Protein AF-A0A7V8ATU5-F1 (afdb_monomer)

Structure (mmCIF, N/CA/C/O backbone):
data_AF-A0A7V8ATU5-F1
#
_entry.id   AF-A0A7V8ATU5-F1
#
loop_
_atom_site.group_PDB
_atom_site.id
_atom_site.type_symbol
_atom_site.label_atom_id
_atom_site.label_alt_id
_atom_site.label_comp_id
_atom_site.label_asym_id
_atom_site.label_entity_id
_atom_site.label_seq_id
_atom_site.pdbx_PDB_ins_code
_atom_site.Cartn_x
_atom_site.Cartn_y
_atom_site.Cartn_z
_atom_site.occupancy
_atom_site.B_iso_or_equiv
_atom_site.auth_seq_id
_atom_site.auth_comp_id
_atom_site.auth_asym_id
_atom_site.auth_atom_id
_atom_site.pdbx_PDB_model_num
ATOM 1 N N . MET A 1 1 ? -80.843 -5.721 21.154 1.00 53.28 1 MET A N 1
ATOM 2 C CA . MET A 1 1 ? -79.925 -5.453 20.025 1.00 53.28 1 MET A CA 1
ATOM 3 C C . MET A 1 1 ? -78.504 -5.485 20.578 1.00 53.28 1 MET A C 1
ATOM 5 O O . MET A 1 1 ? -78.232 -4.797 21.552 1.00 53.28 1 MET A O 1
ATOM 9 N N . PHE A 1 2 ? -77.689 -6.417 20.083 1.00 56.00 2 PHE A N 1
ATOM 10 C CA . PHE A 1 2 ? -76.425 -6.891 20.665 1.00 56.00 2 PHE A CA 1
ATOM 11 C C . PHE A 1 2 ? -75.348 -5.793 20.800 1.00 56.00 2 PHE A C 1
ATOM 13 O O . PHE A 1 2 ? -75.048 -5.109 19.827 1.00 56.00 2 PHE A O 1
ATOM 20 N N . ARG A 1 3 ? -74.716 -5.676 21.982 1.00 54.28 3 ARG A N 1
ATOM 21 C CA . ARG A 1 3 ? -73.423 -4.982 22.153 1.00 54.28 3 ARG A CA 1
ATOM 22 C C . ARG A 1 3 ? -72.311 -5.921 21.678 1.00 54.28 3 ARG A C 1
ATOM 24 O O . ARG A 1 3 ? -72.102 -6.970 22.279 1.00 54.28 3 ARG A O 1
ATOM 31 N N . THR A 1 4 ? -71.599 -5.549 20.620 1.00 58.09 4 THR A N 1
ATOM 32 C CA . THR A 1 4 ? -70.362 -6.205 20.178 1.00 58.09 4 THR A CA 1
ATOM 33 C C . THR A 1 4 ? -69.230 -5.874 21.152 1.00 58.09 4 THR A C 1
ATOM 35 O O . THR A 1 4 ? -68.827 -4.720 21.302 1.00 58.09 4 THR A O 1
ATOM 38 N N . ILE A 1 5 ? -68.731 -6.899 21.842 1.00 65.00 5 ILE A N 1
ATOM 39 C CA . ILE A 1 5 ? -67.540 -6.819 22.690 1.00 65.00 5 ILE A CA 1
ATOM 40 C C . ILE A 1 5 ? -66.333 -6.629 21.763 1.00 65.00 5 ILE A C 1
ATOM 42 O O . ILE A 1 5 ? -65.964 -7.537 21.023 1.00 65.00 5 ILE A O 1
ATOM 46 N N . HIS A 1 6 ? -65.732 -5.441 21.789 1.00 64.56 6 HIS A N 1
ATOM 47 C CA . HIS A 1 6 ? -64.426 -5.201 21.184 1.00 64.56 6 HIS A CA 1
ATOM 48 C C . HIS A 1 6 ? -63.364 -5.854 22.071 1.00 64.56 6 HIS A C 1
ATOM 50 O O . HIS A 1 6 ? -63.062 -5.363 23.159 1.00 64.56 6 HIS A O 1
ATOM 56 N N . ALA A 1 7 ? -62.815 -6.979 21.617 1.00 62.44 7 ALA A N 1
ATOM 57 C CA . ALA A 1 7 ? -61.637 -7.577 22.224 1.00 62.44 7 ALA A CA 1
ATOM 58 C C . ALA A 1 7 ? -60.437 -6.648 21.983 1.00 62.44 7 ALA A C 1
ATOM 60 O O . ALA A 1 7 ? -59.937 -6.532 20.865 1.00 62.44 7 ALA A O 1
ATOM 61 N N . MET A 1 8 ? -59.991 -5.955 23.032 1.00 65.25 8 MET A N 1
ATOM 62 C CA . MET A 1 8 ? -58.728 -5.223 23.013 1.00 65.25 8 MET A CA 1
ATOM 63 C C . MET A 1 8 ? -57.588 -6.241 23.014 1.00 65.25 8 MET A C 1
ATOM 65 O O . MET A 1 8 ? -57.282 -6.870 24.024 1.00 65.25 8 MET A O 1
ATOM 69 N N . GLN A 1 9 ? -56.994 -6.437 21.843 1.00 66.06 9 GLN A N 1
ATOM 70 C CA . GLN A 1 9 ? -55.815 -7.261 21.642 1.00 66.06 9 GLN A CA 1
ATOM 71 C C . GLN A 1 9 ? -54.624 -6.577 22.333 1.00 66.06 9 GLN A C 1
ATOM 73 O O . GLN A 1 9 ? -54.031 -5.649 21.782 1.00 66.06 9 GLN A O 1
ATOM 78 N N . ASN A 1 10 ? -54.301 -7.004 23.558 1.00 63.22 10 ASN A N 1
ATOM 79 C CA . ASN A 1 10 ? -53.075 -6.607 24.250 1.00 63.22 10 ASN A CA 1
ATOM 80 C C . ASN A 1 10 ? -51.881 -7.071 23.412 1.00 63.22 10 ASN A C 1
ATOM 82 O O . ASN A 1 10 ? -51.513 -8.243 23.401 1.00 63.22 10 ASN A O 1
ATOM 86 N N . ARG A 1 11 ? -51.300 -6.142 22.654 1.00 66.00 11 ARG A N 1
ATOM 87 C CA . ARG A 1 11 ? -49.999 -6.335 22.026 1.00 66.00 11 ARG A CA 1
ATOM 88 C C . ARG A 1 11 ? -48.970 -6.303 23.148 1.00 66.00 11 ARG A C 1
ATOM 90 O O . ARG A 1 11 ? -48.746 -5.237 23.716 1.00 66.00 11 ARG A O 1
ATOM 97 N N . ASP A 1 12 ? -48.377 -7.453 23.456 1.00 66.31 12 ASP A N 1
ATOM 98 C CA . ASP A 1 12 ? -47.194 -7.577 24.312 1.00 66.31 12 ASP A CA 1
ATOM 99 C C . ASP A 1 12 ? -46.056 -6.726 23.730 1.00 66.31 12 ASP A C 1
ATOM 101 O O . ASP A 1 12 ? -45.236 -7.187 22.933 1.00 66.31 12 ASP A O 1
ATOM 105 N N . GLN A 1 13 ? -46.015 -5.449 24.099 1.00 68.38 13 GLN A N 1
ATOM 106 C CA . GLN A 1 13 ? -44.906 -4.558 23.790 1.00 68.38 13 GLN A CA 1
ATOM 107 C C . GLN A 1 13 ? -43.758 -4.906 24.736 1.00 68.38 13 GLN A C 1
ATOM 109 O O . GLN A 1 13 ? -43.567 -4.285 25.780 1.00 68.38 13 GLN A O 1
ATOM 114 N N . ARG A 1 14 ? -43.008 -5.952 24.383 1.00 73.88 14 ARG A N 1
ATOM 115 C CA . ARG A 1 14 ? -41.727 -6.273 25.016 1.00 73.88 14 ARG A CA 1
ATOM 116 C C . ARG A 1 14 ? -40.724 -5.195 24.601 1.00 73.88 14 ARG A C 1
ATOM 118 O O . ARG A 1 14 ? -40.175 -5.244 23.505 1.00 73.88 14 ARG A O 1
ATOM 125 N N . GLY A 1 15 ? -40.572 -4.174 25.439 1.00 76.81 15 GLY A N 1
ATOM 126 C CA . GLY A 1 15 ? -39.569 -3.128 25.257 1.00 76.81 15 GLY A CA 1
ATOM 127 C C . GLY A 1 15 ? -38.159 -3.660 25.513 1.00 76.81 15 GLY A C 1
ATOM 128 O O . GLY A 1 15 ? -37.962 -4.500 26.387 1.00 76.81 15 GLY A O 1
ATOM 129 N N . PHE A 1 16 ? -37.187 -3.155 24.752 1.00 82.06 16 PHE A N 1
ATOM 130 C CA . PHE A 1 16 ? -35.763 -3.404 24.974 1.00 82.06 16 PHE A CA 1
ATOM 131 C C . PHE A 1 16 ? -35.363 -2.812 26.329 1.00 82.06 16 PHE A C 1
ATOM 133 O O . PHE A 1 16 ? -35.630 -1.634 26.591 1.00 82.06 16 PHE A O 1
ATOM 140 N N . THR A 1 17 ? -34.760 -3.600 27.213 1.00 90.56 17 THR A N 1
ATOM 141 C CA . THR A 1 17 ? -34.350 -3.085 28.521 1.00 90.56 17 THR A CA 1
ATOM 142 C C . THR A 1 17 ? -33.070 -2.256 28.385 1.00 90.56 17 THR A C 1
ATOM 144 O O . THR A 1 17 ? -32.177 -2.561 27.593 1.00 90.56 17 THR A O 1
ATOM 147 N N . LEU A 1 18 ? -32.938 -1.197 29.190 1.00 89.75 18 LEU A N 1
ATOM 148 C CA . LEU A 1 18 ? -31.695 -0.413 29.245 1.00 89.75 18 LEU A CA 1
ATOM 149 C C . LEU A 1 18 ? -30.494 -1.270 29.671 1.00 89.75 18 LEU A C 1
ATOM 151 O O . LEU A 1 18 ? -29.369 -1.004 29.257 1.00 89.75 18 LEU A O 1
ATOM 155 N N . VAL A 1 19 ? -30.738 -2.317 30.464 1.00 92.50 19 VAL A N 1
ATOM 156 C CA . VAL A 1 19 ? -29.706 -3.257 30.915 1.00 92.50 19 VAL A CA 1
ATOM 157 C C . VAL A 1 19 ? -29.193 -4.113 29.756 1.00 92.50 19 VAL A C 1
ATOM 159 O O . VAL A 1 19 ? -27.981 -4.277 29.625 1.00 92.50 19 VAL A O 1
ATOM 162 N N . GLU A 1 20 ? -30.075 -4.602 28.879 1.00 91.56 20 GLU A N 1
ATOM 163 C CA . GLU A 1 20 ? -29.665 -5.321 27.664 1.00 91.56 20 GLU A CA 1
ATOM 164 C C . GLU A 1 20 ? -28.782 -4.442 26.777 1.00 91.56 20 GLU A C 1
ATOM 166 O O . GLU A 1 20 ? -27.739 -4.889 26.303 1.00 91.56 20 GLU A O 1
ATOM 171 N N . LEU A 1 21 ? -29.148 -3.169 26.607 1.00 91.50 21 LEU A N 1
ATOM 172 C CA . LEU A 1 21 ? -28.371 -2.246 25.776 1.00 91.50 21 LEU A CA 1
ATOM 173 C C . LEU A 1 21 ? -27.000 -1.945 26.402 1.00 91.50 21 LEU A C 1
ATOM 175 O O . LEU A 1 21 ? -26.000 -1.883 25.687 1.00 91.50 21 LEU A O 1
ATOM 179 N N . LEU A 1 22 ? -26.935 -1.826 27.732 1.00 93.50 22 LEU A N 1
ATOM 180 C CA . LEU A 1 22 ? -25.701 -1.561 28.474 1.00 93.50 22 LEU A CA 1
ATOM 181 C C . LEU A 1 22 ? -24.694 -2.715 28.358 1.00 93.50 22 LEU A C 1
ATOM 183 O O . LEU A 1 22 ? -23.508 -2.479 28.122 1.00 93.50 22 LEU A O 1
ATOM 187 N N . ILE A 1 23 ? -25.152 -3.963 28.473 1.00 94.94 23 ILE A N 1
ATOM 188 C CA . ILE A 1 23 ? -24.273 -5.135 28.338 1.00 94.94 23 ILE A CA 1
ATOM 189 C C . ILE A 1 23 ? -23.740 -5.244 26.902 1.00 94.94 23 ILE A C 1
ATOM 191 O O . ILE A 1 23 ? -22.557 -5.523 26.704 1.00 94.94 23 ILE A O 1
ATOM 195 N N . VAL A 1 24 ? -24.574 -4.964 25.896 1.00 95.50 24 VAL A N 1
ATOM 196 C CA . VAL A 1 24 ? -24.159 -5.012 24.485 1.00 95.50 24 VAL A CA 1
ATOM 197 C C . VAL A 1 24 ? -23.048 -4.001 24.198 1.00 95.50 24 VAL A C 1
ATOM 199 O O . VAL A 1 24 ? -22.024 -4.373 23.621 1.00 95.50 24 VAL A O 1
ATOM 202 N N . VAL A 1 25 ? -23.190 -2.744 24.635 1.00 95.88 25 VAL A N 1
ATOM 203 C CA . VAL A 1 25 ? -22.137 -1.736 24.409 1.00 95.88 25 VAL A CA 1
ATOM 204 C C . VAL A 1 25 ? -20.859 -2.049 25.187 1.00 95.88 25 VAL A C 1
ATOM 206 O O . VAL A 1 25 ? -19.771 -1.803 24.670 1.00 95.88 25 VAL A O 1
ATOM 209 N N . ALA A 1 26 ? -20.964 -2.655 26.376 1.00 96.25 26 ALA A N 1
ATOM 210 C CA . ALA A 1 26 ? -19.800 -3.098 27.143 1.00 96.25 26 ALA A CA 1
ATOM 211 C C . ALA A 1 26 ? -19.005 -4.186 26.399 1.00 96.25 26 ALA A C 1
ATOM 213 O O . ALA A 1 26 ? -17.779 -4.104 26.310 1.00 96.25 26 ALA A O 1
ATOM 214 N N . ILE A 1 27 ? -19.688 -5.166 25.799 1.00 97.00 27 ILE A N 1
ATOM 215 C CA . ILE A 1 27 ? -19.036 -6.214 24.998 1.00 97.00 27 ILE A CA 1
ATOM 216 C C . ILE A 1 27 ? -18.407 -5.615 23.731 1.00 97.00 27 ILE A C 1
ATOM 218 O O . ILE A 1 27 ? -17.250 -5.912 23.426 1.00 97.00 27 ILE A O 1
ATOM 222 N N . ILE A 1 28 ? -19.120 -4.734 23.017 1.00 97.12 28 ILE A N 1
ATOM 223 C CA . ILE A 1 28 ? -18.589 -4.065 21.816 1.00 97.12 28 ILE A CA 1
ATOM 224 C C . ILE A 1 28 ? -17.345 -3.235 22.160 1.00 97.12 28 ILE A C 1
ATOM 226 O O . ILE A 1 28 ? -16.386 -3.257 21.393 1.00 97.12 28 ILE A O 1
ATOM 230 N N . ALA A 1 29 ? -17.312 -2.557 23.311 1.00 97.38 29 ALA A N 1
ATOM 231 C CA . ALA A 1 29 ? -16.149 -1.784 23.746 1.00 97.38 29 ALA A CA 1
ATOM 232 C C . ALA A 1 29 ? -14.902 -2.664 23.948 1.00 97.38 29 ALA A C 1
ATOM 234 O O . ALA A 1 29 ? -13.816 -2.303 23.490 1.00 97.38 29 ALA A O 1
ATOM 235 N N . ILE A 1 30 ? -15.058 -3.841 24.566 1.00 96.94 30 ILE A N 1
ATOM 236 C CA . ILE A 1 30 ? -13.958 -4.803 24.756 1.00 96.94 30 ILE A CA 1
ATOM 237 C C . ILE A 1 30 ? -13.458 -5.322 23.402 1.00 96.94 30 ILE A C 1
ATOM 239 O O . ILE A 1 30 ? -12.252 -5.341 23.149 1.00 96.94 30 ILE A O 1
ATOM 243 N N . LEU A 1 31 ? -14.376 -5.702 22.507 1.00 97.31 31 LEU A N 1
ATOM 244 C CA . LEU A 1 31 ? -14.016 -6.185 21.172 1.00 97.31 31 LEU A CA 1
ATOM 245 C C . LEU A 1 31 ? -13.323 -5.095 20.345 1.00 97.31 31 LEU A C 1
ATOM 247 O O . LEU A 1 31 ? -12.304 -5.365 19.711 1.00 97.31 31 LEU A O 1
ATOM 251 N N . ALA A 1 32 ? -13.829 -3.860 20.381 1.00 96.38 32 ALA A N 1
ATOM 252 C CA . ALA A 1 32 ? -13.263 -2.729 19.651 1.00 96.38 32 ALA A CA 1
ATOM 253 C C . ALA A 1 32 ? -11.842 -2.391 20.124 1.00 96.38 32 ALA A C 1
ATOM 255 O O . ALA A 1 32 ? -10.974 -2.132 19.289 1.00 96.38 32 ALA A O 1
ATOM 256 N N . ALA A 1 33 ? -11.576 -2.461 21.433 1.00 96.12 33 ALA A N 1
ATOM 257 C CA . ALA A 1 33 ? -10.249 -2.201 21.991 1.00 96.12 33 ALA A CA 1
ATOM 258 C C . ALA A 1 33 ? -9.160 -3.127 21.412 1.00 96.12 33 ALA A C 1
ATOM 260 O O . ALA A 1 33 ? -8.034 -2.684 21.192 1.00 96.12 33 ALA A O 1
ATOM 261 N N . ILE A 1 34 ? -9.496 -4.386 21.111 1.00 95.69 34 ILE A N 1
ATOM 262 C CA . ILE A 1 34 ? -8.570 -5.355 20.496 1.00 95.69 34 ILE A CA 1
ATOM 263 C C . ILE A 1 34 ? -8.597 -5.245 18.963 1.00 95.69 34 ILE A C 1
ATOM 265 O O . ILE A 1 34 ? -7.554 -5.263 18.305 1.00 95.69 34 ILE A O 1
ATOM 269 N N . ALA A 1 35 ? -9.788 -5.105 18.380 1.00 94.75 35 ALA A N 1
ATOM 270 C CA . ALA A 1 35 ? -9.978 -5.133 16.935 1.00 94.75 35 ALA A CA 1
ATOM 271 C C . ALA A 1 35 ? -9.369 -3.915 16.227 1.00 94.75 35 ALA A C 1
ATOM 273 O O . ALA A 1 35 ? -8.780 -4.071 15.159 1.00 94.75 35 ALA A O 1
ATOM 274 N N . ILE A 1 36 ? -9.467 -2.712 16.803 1.00 92.00 36 ILE A N 1
ATOM 275 C CA . ILE A 1 36 ? -8.963 -1.475 16.183 1.00 92.00 36 ILE A CA 1
ATOM 276 C C . ILE A 1 36 ? -7.448 -1.532 15.902 1.00 92.00 36 ILE A C 1
ATOM 278 O O . ILE A 1 36 ? -7.064 -1.342 14.741 1.00 92.00 36 ILE A O 1
ATOM 282 N N . PRO A 1 37 ? -6.561 -1.818 16.881 1.00 90.81 37 PRO A N 1
ATOM 283 C CA . PRO A 1 37 ? -5.124 -1.877 16.612 1.00 90.81 37 PRO A CA 1
ATOM 284 C C . PRO A 1 37 ? -4.760 -3.028 15.666 1.00 90.81 37 PRO A C 1
ATOM 286 O O . PRO A 1 37 ? -3.927 -2.849 14.775 1.00 90.81 37 PRO A O 1
ATOM 289 N N . GLN A 1 38 ? -5.413 -4.187 15.796 1.00 92.62 38 GLN A N 1
ATOM 290 C CA . GLN A 1 38 ? -5.178 -5.327 14.908 1.00 92.62 38 GLN A CA 1
ATOM 291 C C . GLN A 1 38 ? -5.568 -5.006 13.458 1.00 92.62 38 GLN A C 1
ATOM 293 O O . GLN A 1 38 ? -4.802 -5.278 12.530 1.00 92.62 38 GLN A O 1
ATOM 298 N N . PHE A 1 39 ? -6.735 -4.398 13.251 1.00 90.31 39 PHE A N 1
ATOM 299 C CA . PHE A 1 39 ? -7.218 -4.022 11.927 1.00 90.31 39 PHE A CA 1
ATOM 300 C C . PHE A 1 39 ? -6.335 -2.947 11.287 1.00 90.31 39 PHE A C 1
ATOM 302 O O . PHE A 1 39 ? -6.039 -3.021 10.092 1.00 90.31 39 PHE A O 1
ATOM 309 N N . ALA A 1 40 ? -5.836 -1.991 12.078 1.00 86.94 40 ALA A N 1
ATOM 310 C CA . ALA A 1 40 ? -4.862 -1.014 11.603 1.00 86.94 40 ALA A CA 1
ATOM 311 C C . ALA A 1 40 ? -3.589 -1.700 11.078 1.00 86.94 40 ALA A C 1
ATOM 313 O O . ALA A 1 40 ? -3.158 -1.408 9.963 1.00 86.94 40 ALA A O 1
ATOM 314 N N . GLN A 1 41 ? -3.027 -2.662 11.818 1.00 86.00 41 GLN A N 1
ATOM 315 C CA . GLN A 1 41 ? -1.853 -3.428 11.371 1.00 86.00 41 GLN A CA 1
ATOM 316 C C . GLN A 1 41 ? -2.141 -4.288 10.133 1.00 86.00 41 GLN A C 1
ATOM 318 O O . GLN A 1 41 ? -1.308 -4.371 9.229 1.00 86.00 41 GLN A O 1
ATOM 323 N N . TYR A 1 42 ? -3.325 -4.897 10.053 1.00 88.38 42 TYR A N 1
ATOM 324 C CA . TYR A 1 42 ? -3.732 -5.671 8.882 1.00 88.38 42 TYR A CA 1
ATOM 325 C C . TYR A 1 42 ? -3.785 -4.802 7.618 1.00 88.38 42 TYR A C 1
ATOM 327 O O . TYR A 1 42 ? -3.216 -5.171 6.589 1.00 88.38 42 TYR A O 1
ATOM 335 N N . ARG A 1 43 ? -4.372 -3.602 7.711 1.00 85.25 43 ARG A N 1
ATOM 336 C CA . ARG A 1 43 ? -4.399 -2.637 6.601 1.00 85.25 43 ARG A CA 1
ATOM 337 C C . ARG A 1 43 ? -2.997 -2.210 6.169 1.00 85.25 43 ARG A C 1
ATOM 339 O O . ARG A 1 43 ? -2.719 -2.225 4.973 1.00 85.25 43 ARG A O 1
ATOM 346 N N . LYS A 1 44 ? -2.096 -1.925 7.121 1.00 83.62 44 LYS A N 1
ATOM 347 C CA . LYS A 1 44 ? -0.681 -1.607 6.833 1.00 83.62 44 LYS A CA 1
ATOM 348 C C . LYS A 1 44 ? -0.003 -2.703 6.010 1.00 83.62 44 LYS A C 1
ATOM 350 O O . LYS A 1 44 ? 0.640 -2.410 5.005 1.00 83.62 44 LYS A O 1
ATOM 355 N N . ARG A 1 45 ? -0.185 -3.970 6.398 1.00 84.3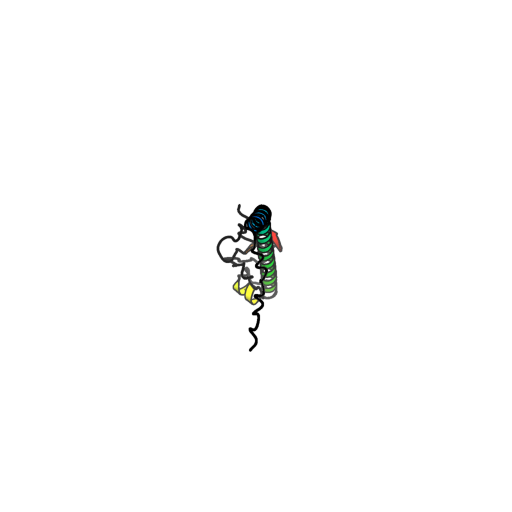8 45 ARG A N 1
ATOM 356 C CA . ARG A 1 45 ? 0.365 -5.125 5.665 1.00 84.38 45 ARG A CA 1
ATOM 357 C C . ARG A 1 45 ? -0.226 -5.252 4.262 1.00 84.38 45 ARG A C 1
ATOM 359 O O . ARG A 1 45 ? 0.520 -5.513 3.325 1.00 84.38 45 ARG A O 1
ATOM 366 N N . GLY A 1 46 ? -1.534 -5.033 4.110 1.00 85.44 46 GLY A N 1
ATOM 367 C CA . GLY A 1 46 ? -2.200 -5.046 2.804 1.00 85.44 46 GLY A CA 1
ATOM 368 C C . GLY A 1 46 ? -1.656 -3.975 1.852 1.00 85.44 46 GLY A C 1
ATOM 369 O O . GLY A 1 46 ? -1.394 -4.257 0.682 1.00 85.44 46 GLY A O 1
ATOM 370 N N . TRP A 1 47 ? -1.400 -2.768 2.358 1.00 83.31 47 TRP A N 1
ATOM 371 C CA . TRP A 1 47 ? -0.791 -1.698 1.564 1.00 83.31 47 TRP A CA 1
ATOM 372 C C . TRP A 1 47 ? 0.664 -1.978 1.211 1.00 83.31 47 TRP A C 1
ATOM 374 O O . TRP A 1 47 ? 1.028 -1.840 0.048 1.00 83.31 47 TRP A O 1
ATOM 384 N N . ALA A 1 48 ? 1.475 -2.443 2.164 1.00 82.69 48 ALA A N 1
ATOM 385 C CA . ALA A 1 48 ? 2.856 -2.832 1.883 1.00 82.69 48 ALA A CA 1
ATOM 386 C C . ALA A 1 48 ? 2.924 -3.939 0.814 1.00 82.69 48 ALA A C 1
ATOM 388 O O . ALA A 1 48 ? 3.724 -3.861 -0.115 1.00 82.69 48 ALA A O 1
ATOM 389 N N . ALA A 1 49 ? 2.037 -4.937 0.890 1.00 85.62 49 ALA A N 1
ATOM 390 C CA . ALA A 1 49 ? 1.935 -5.985 -0.123 1.00 85.62 49 ALA A CA 1
ATOM 391 C C . ALA A 1 49 ? 1.555 -5.429 -1.506 1.00 85.62 49 ALA A C 1
ATOM 393 O O . ALA A 1 49 ? 2.142 -5.840 -2.505 1.00 85.62 49 ALA A O 1
ATOM 394 N N . THR A 1 50 ? 0.629 -4.468 -1.553 1.00 85.56 50 THR A N 1
ATOM 395 C CA . THR A 1 50 ? 0.213 -3.804 -2.799 1.00 85.56 50 THR A CA 1
ATOM 396 C C . THR A 1 50 ? 1.374 -3.029 -3.422 1.00 85.56 50 THR A C 1
ATOM 398 O O . THR A 1 50 ? 1.702 -3.260 -4.580 1.00 85.56 50 THR A O 1
ATOM 401 N N . LEU A 1 51 ? 2.071 -2.192 -2.643 1.00 83.44 51 LEU A N 1
ATOM 402 C CA . LEU A 1 51 ? 3.221 -1.419 -3.132 1.00 83.44 51 LEU A CA 1
ATOM 403 C C . LEU A 1 51 ? 4.371 -2.322 -3.604 1.00 83.44 51 LEU A C 1
ATOM 405 O O . LEU A 1 51 ? 4.998 -2.045 -4.621 1.00 83.44 51 LEU A O 1
ATOM 409 N N . ASN A 1 52 ? 4.629 -3.431 -2.905 1.00 85.38 52 ASN A N 1
ATOM 410 C CA . ASN A 1 52 ? 5.633 -4.411 -3.328 1.00 85.38 52 ASN A CA 1
ATOM 411 C C . ASN A 1 52 ? 5.252 -5.120 -4.635 1.00 85.38 52 ASN A C 1
ATOM 413 O O . ASN A 1 52 ? 6.128 -5.434 -5.442 1.00 85.38 52 ASN A O 1
ATOM 417 N N . SER A 1 53 ? 3.961 -5.399 -4.836 1.00 86.88 53 SER A N 1
ATOM 418 C CA . SER A 1 53 ? 3.455 -5.960 -6.090 1.00 86.88 53 SER A CA 1
ATOM 419 C C . SER A 1 53 ? 3.621 -4.967 -7.234 1.00 86.88 53 SER A C 1
ATOM 421 O O . SER A 1 53 ? 4.135 -5.332 -8.288 1.00 86.88 53 SER A O 1
ATOM 423 N N . ASP A 1 54 ? 3.259 -3.706 -7.010 1.00 86.81 54 ASP A N 1
ATOM 424 C CA . ASP A 1 54 ? 3.410 -2.654 -8.013 1.00 86.81 54 ASP A CA 1
ATOM 425 C C . ASP A 1 54 ? 4.886 -2.441 -8.367 1.00 86.81 54 ASP A C 1
ATOM 427 O O . ASP A 1 54 ? 5.215 -2.300 -9.542 1.00 86.81 54 ASP A O 1
ATOM 431 N N . ALA A 1 55 ? 5.795 -2.524 -7.387 1.00 84.12 55 ALA A N 1
ATOM 432 C CA . ALA A 1 55 ? 7.234 -2.384 -7.619 1.00 84.12 55 ALA A CA 1
ATOM 433 C C . ALA A 1 55 ? 7.766 -3.498 -8.528 1.00 84.12 55 ALA A C 1
ATOM 435 O O . ALA A 1 55 ? 8.512 -3.235 -9.470 1.00 84.12 55 ALA A O 1
ATOM 436 N N . LYS A 1 56 ? 7.326 -4.741 -8.300 1.00 86.56 56 LYS A N 1
ATOM 437 C CA . LYS A 1 56 ? 7.649 -5.880 -9.173 1.00 86.56 56 LYS A CA 1
ATOM 438 C C . LYS A 1 56 ? 7.068 -5.724 -10.573 1.00 86.56 56 LYS A C 1
ATOM 440 O O . LYS A 1 56 ? 7.748 -6.025 -11.549 1.00 86.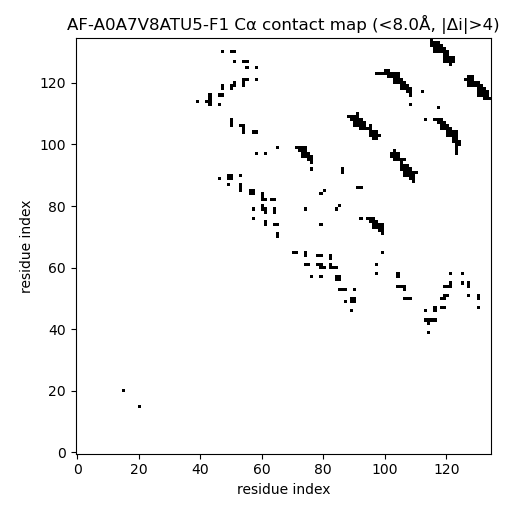56 56 LYS A O 1
ATOM 445 N N . ASN A 1 57 ? 5.829 -5.256 -10.675 1.00 88.44 57 ASN A N 1
ATOM 446 C CA . ASN A 1 57 ? 5.181 -5.043 -11.964 1.00 88.44 57 ASN A CA 1
ATOM 447 C C . ASN A 1 57 ? 5.902 -3.952 -12.769 1.00 88.44 57 ASN A C 1
ATOM 449 O O . ASN A 1 57 ? 6.173 -4.157 -13.950 1.00 88.44 57 ASN A O 1
ATOM 453 N N . ALA A 1 58 ? 6.285 -2.846 -12.124 1.00 86.19 58 ALA A N 1
ATOM 454 C CA . ALA A 1 58 ? 7.084 -1.789 -12.741 1.00 86.19 58 ALA A CA 1
ATOM 455 C C . ALA A 1 58 ? 8.454 -2.307 -13.205 1.00 86.19 58 ALA A C 1
ATOM 457 O O . ALA A 1 58 ? 8.873 -2.023 -14.323 1.00 86.19 58 ALA A O 1
ATOM 458 N N . PHE A 1 59 ? 9.126 -3.118 -12.380 1.00 85.88 59 PHE A N 1
ATOM 459 C CA . PHE A 1 59 ? 10.407 -3.732 -12.735 1.00 85.88 59 PHE A CA 1
ATOM 460 C C . PHE A 1 59 ? 10.290 -4.619 -13.974 1.00 85.88 59 PHE A C 1
ATOM 462 O O . PHE A 1 59 ? 11.083 -4.485 -14.901 1.00 85.88 59 PHE A O 1
ATOM 469 N N . ASN A 1 60 ? 9.281 -5.490 -14.019 1.00 89.44 60 ASN A N 1
ATOM 470 C CA . ASN A 1 60 ? 9.058 -6.374 -15.162 1.00 89.44 60 ASN A CA 1
ATOM 471 C C . ASN A 1 60 ? 8.749 -5.586 -16.441 1.00 89.44 60 ASN A C 1
ATOM 473 O O . ASN A 1 60 ? 9.242 -5.940 -17.510 1.00 89.44 60 ASN A O 1
ATOM 477 N N . ALA A 1 61 ? 7.970 -4.508 -16.334 1.00 89.69 61 ALA A N 1
ATOM 478 C CA . ALA A 1 61 ? 7.672 -3.638 -17.464 1.00 89.69 61 ALA A CA 1
ATOM 479 C C . ALA A 1 61 ? 8.927 -2.914 -17.975 1.00 89.69 61 ALA A C 1
ATOM 481 O O . ALA A 1 61 ? 9.177 -2.900 -19.177 1.00 89.69 61 ALA A O 1
ATOM 482 N N . CYS A 1 62 ? 9.769 -2.393 -17.078 1.00 87.06 62 CYS A N 1
ATOM 483 C CA . CYS A 1 62 ? 11.048 -1.805 -17.473 1.00 87.06 62 CYS A CA 1
ATOM 484 C C . CYS A 1 62 ? 12.009 -2.841 -18.072 1.00 87.06 62 CYS A C 1
ATOM 486 O O . CYS A 1 62 ? 12.660 -2.560 -19.072 1.00 87.06 62 CYS A O 1
ATOM 488 N N . ALA A 1 63 ? 12.059 -4.063 -17.538 1.00 86.81 63 ALA A N 1
ATOM 489 C CA . ALA A 1 63 ? 12.842 -5.146 -18.133 1.00 86.81 63 ALA A CA 1
ATOM 490 C C . ALA A 1 63 ? 12.368 -5.480 -19.562 1.00 86.81 63 ALA A C 1
ATOM 492 O O . ALA A 1 63 ? 13.192 -5.683 -20.454 1.00 86.81 63 ALA A O 1
ATOM 493 N N . ALA A 1 64 ? 11.053 -5.486 -19.801 1.00 89.00 64 ALA A N 1
ATOM 494 C CA . ALA A 1 64 ? 10.483 -5.658 -21.137 1.00 89.00 64 ALA A CA 1
ATOM 495 C C . ALA A 1 64 ? 10.803 -4.476 -22.073 1.00 89.00 64 ALA A C 1
ATOM 497 O O . ALA A 1 64 ? 11.060 -4.686 -23.262 1.00 89.00 64 ALA A O 1
ATOM 498 N N . HIS A 1 65 ? 10.840 -3.251 -21.538 1.00 89.75 65 HIS A N 1
ATOM 499 C CA . HIS A 1 65 ? 11.262 -2.068 -22.281 1.00 89.75 65 HIS A CA 1
ATOM 500 C C . HIS A 1 65 ? 12.715 -2.203 -22.759 1.00 89.75 65 HIS A C 1
ATOM 502 O O . HIS A 1 65 ? 12.946 -2.150 -23.961 1.00 89.75 65 HIS A O 1
ATOM 508 N N . PHE A 1 66 ? 13.675 -2.527 -21.884 1.00 88.38 66 PHE A N 1
ATOM 509 C CA . PHE A 1 66 ? 15.076 -2.727 -22.304 1.00 88.38 66 PHE A CA 1
ATOM 510 C C . PHE A 1 66 ? 15.273 -3.896 -23.270 1.00 88.38 66 PHE A C 1
ATOM 512 O O . PHE A 1 66 ? 16.184 -3.862 -24.094 1.00 88.38 66 PHE A O 1
ATOM 519 N N . ALA A 1 67 ? 14.428 -4.929 -23.202 1.00 88.75 67 ALA A N 1
ATOM 520 C CA . ALA A 1 67 ? 14.468 -6.020 -24.174 1.00 88.75 67 ALA A CA 1
ATOM 521 C C . ALA A 1 67 ? 14.096 -5.547 -25.591 1.00 88.75 67 ALA A C 1
ATOM 523 O O . ALA A 1 67 ? 14.628 -6.062 -26.573 1.00 88.75 67 ALA A O 1
ATOM 524 N N . SER A 1 68 ? 13.201 -4.562 -25.692 1.00 91.62 68 SER A N 1
ATOM 525 C CA . SER A 1 68 ? 12.788 -3.952 -26.964 1.00 91.62 68 SER A CA 1
AT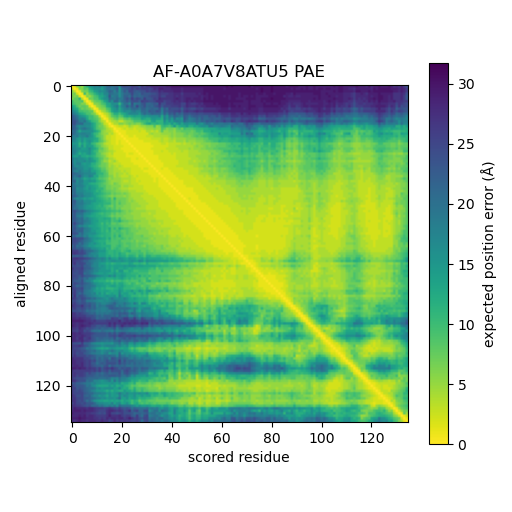OM 526 C C . SER A 1 68 ? 13.717 -2.805 -27.382 1.00 91.62 68 SER A C 1
ATOM 528 O O . SER A 1 68 ? 13.910 -2.558 -28.572 1.00 91.62 68 SER A O 1
ATOM 530 N N . ASN A 1 69 ? 14.334 -2.150 -26.399 1.00 89.44 69 ASN A N 1
ATO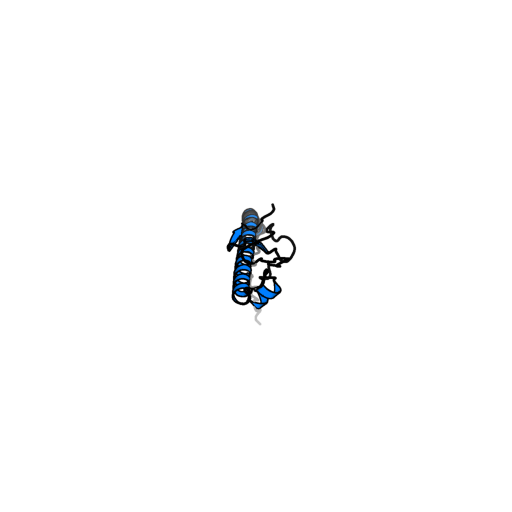M 531 C CA . ASN A 1 69 ? 15.124 -0.937 -26.530 1.00 89.44 69 ASN A CA 1
ATOM 532 C C . ASN A 1 69 ? 16.499 -1.083 -25.842 1.00 89.44 69 ASN A C 1
ATOM 534 O O . ASN A 1 69 ? 16.775 -0.438 -24.830 1.00 89.44 69 ASN A O 1
ATOM 538 N N . PRO A 1 70 ? 17.409 -1.919 -26.367 1.00 84.94 70 PRO A N 1
ATOM 539 C CA . PRO A 1 70 ? 18.650 -2.264 -25.668 1.00 84.94 70 PRO A CA 1
ATOM 540 C C . PRO A 1 70 ? 19.654 -1.107 -25.532 1.00 84.94 70 PRO A C 1
ATOM 542 O O . PRO A 1 70 ? 20.591 -1.211 -24.744 1.00 84.94 70 PRO A O 1
ATOM 545 N N . ALA A 1 71 ? 19.494 -0.031 -26.309 1.00 87.44 71 ALA A N 1
ATOM 546 C CA . ALA A 1 71 ? 20.347 1.157 -26.244 1.00 87.44 71 ALA A CA 1
ATOM 547 C C . ALA A 1 71 ? 19.893 2.170 -25.180 1.00 87.44 71 ALA A C 1
ATOM 549 O O . ALA A 1 71 ? 20.665 3.069 -24.840 1.00 87.44 71 ALA A O 1
ATOM 550 N N . ASP A 1 72 ? 18.672 2.028 -24.660 1.00 87.19 72 ASP A N 1
ATOM 551 C CA . ASP A 1 72 ? 18.126 2.963 -23.686 1.00 87.19 72 ASP A CA 1
ATOM 552 C C . ASP A 1 72 ? 18.794 2.714 -22.327 1.00 87.19 72 ASP A C 1
ATOM 554 O O . ASP A 1 72 ? 18.901 1.585 -21.833 1.00 87.19 72 ASP A O 1
ATOM 558 N N . ALA A 1 73 ? 19.322 3.790 -21.743 1.00 83.50 73 ALA A N 1
ATOM 559 C CA . ALA A 1 73 ? 20.043 3.737 -20.474 1.00 83.50 73 ALA A CA 1
ATOM 560 C C . ALA A 1 73 ? 19.091 3.676 -19.275 1.00 83.50 73 ALA A C 1
ATOM 562 O O . ALA A 1 73 ? 19.484 3.226 -18.199 1.00 83.50 73 ALA A O 1
ATOM 563 N N . GLU A 1 74 ? 17.852 4.129 -19.464 1.00 85.75 74 GLU A N 1
ATOM 564 C CA . GLU A 1 74 ? 16.862 4.335 -18.421 1.00 85.75 74 GLU A CA 1
ATOM 565 C C . GLU A 1 74 ? 15.461 3.947 -18.904 1.00 85.75 74 GLU A C 1
ATOM 567 O O . GLU A 1 74 ? 15.187 3.958 -20.097 1.00 85.75 74 GLU A O 1
ATOM 572 N N . CYS A 1 75 ? 14.595 3.599 -17.956 1.00 85.69 75 CYS A N 1
ATOM 573 C CA . CYS A 1 75 ? 13.169 3.382 -18.138 1.00 85.69 75 CYS A CA 1
ATOM 574 C C . CYS A 1 75 ? 12.429 4.326 -17.190 1.00 85.69 75 CYS A C 1
ATOM 576 O O . CYS A 1 75 ? 12.548 4.208 -15.961 1.00 85.69 75 CYS A O 1
ATOM 578 N N . ILE A 1 76 ? 11.673 5.263 -17.751 1.00 83.56 76 ILE A N 1
ATOM 579 C CA . ILE A 1 76 ? 10.776 6.154 -17.016 1.00 83.56 76 ILE A CA 1
ATOM 580 C C . ILE A 1 76 ? 9.374 5.544 -16.902 1.00 83.56 76 ILE A C 1
ATOM 582 O O . ILE A 1 76 ? 8.997 4.611 -17.608 1.00 83.56 76 ILE A O 1
ATOM 586 N N . ILE A 1 77 ? 8.535 6.106 -16.029 1.00 78.75 77 ILE A N 1
ATOM 587 C CA . ILE A 1 77 ? 7.181 5.582 -15.795 1.00 78.75 77 ILE A CA 1
ATOM 588 C C . ILE A 1 77 ? 6.309 5.540 -17.049 1.00 78.75 77 ILE A C 1
ATOM 590 O O . ILE A 1 77 ? 5.537 4.599 -17.201 1.00 78.75 77 ILE A O 1
ATOM 594 N N . ALA A 1 78 ? 6.437 6.510 -17.954 1.00 83.06 78 ALA A N 1
ATOM 595 C CA . ALA A 1 78 ? 5.675 6.501 -19.202 1.00 83.06 78 ALA A CA 1
ATOM 596 C C . ALA A 1 78 ? 6.039 5.294 -20.087 1.00 83.06 78 ALA A C 1
ATOM 598 O O . ALA A 1 78 ? 5.158 4.668 -20.673 1.00 83.06 78 ALA A O 1
ATOM 599 N N . GLU A 1 79 ? 7.320 4.927 -20.134 1.00 86.88 79 GLU A N 1
ATOM 600 C CA . GLU A 1 79 ? 7.817 3.768 -20.883 1.00 86.88 79 GLU A CA 1
ATOM 601 C C . GLU A 1 79 ? 7.406 2.461 -20.208 1.00 86.88 79 GLU A C 1
ATOM 603 O O . GLU A 1 79 ? 6.925 1.546 -20.875 1.00 86.88 79 GLU A O 1
ATOM 608 N N . ALA A 1 80 ? 7.480 2.399 -18.875 1.00 85.19 80 ALA A N 1
ATOM 609 C CA . ALA A 1 80 ? 6.952 1.271 -18.116 1.00 85.19 80 ALA A CA 1
ATOM 610 C C . ALA A 1 80 ? 5.446 1.081 -18.377 1.00 85.19 80 ALA A C 1
ATOM 612 O O . ALA A 1 80 ? 4.985 -0.042 -18.579 1.00 85.19 80 ALA A O 1
ATOM 613 N N . GLN A 1 81 ? 4.664 2.165 -18.403 1.00 86.25 81 GLN A N 1
ATOM 614 C CA . GLN A 1 81 ? 3.226 2.118 -18.690 1.00 86.25 81 GLN A CA 1
ATOM 615 C C . GLN A 1 81 ? 2.942 1.659 -20.122 1.00 86.25 81 GLN A C 1
ATOM 617 O O . GLN A 1 81 ? 2.052 0.834 -20.330 1.00 86.25 81 GLN A O 1
ATOM 622 N N . ALA A 1 82 ? 3.730 2.121 -21.096 1.00 86.00 82 ALA A N 1
ATOM 623 C CA . ALA A 1 82 ? 3.657 1.632 -22.471 1.00 86.00 82 ALA A CA 1
ATOM 624 C C . ALA A 1 82 ? 3.995 0.132 -22.571 1.00 86.00 82 ALA A C 1
ATOM 626 O O . ALA A 1 82 ? 3.398 -0.581 -23.376 1.00 86.00 82 ALA A O 1
ATOM 627 N N . ALA A 1 83 ? 4.884 -0.362 -21.705 1.00 85.62 83 ALA A N 1
ATOM 628 C CA . ALA A 1 83 ? 5.219 -1.779 -21.559 1.00 85.62 83 ALA A CA 1
ATOM 629 C C . ALA A 1 83 ? 4.229 -2.576 -20.674 1.00 85.62 83 ALA A C 1
ATOM 631 O O . ALA A 1 83 ? 4.468 -3.750 -20.389 1.00 85.62 83 ALA A O 1
ATOM 632 N N . GLY A 1 84 ? 3.108 -1.975 -20.253 1.00 84.31 84 GLY A N 1
ATOM 633 C CA . GLY A 1 84 ? 2.015 -2.658 -19.550 1.00 84.31 84 GLY A CA 1
ATOM 634 C C . GLY A 1 84 ? 1.996 -2.497 -18.027 1.00 84.31 84 GLY A C 1
ATOM 635 O O . GLY A 1 84 ? 1.200 -3.155 -17.355 1.00 84.31 84 GLY A O 1
ATOM 636 N N . TYR A 1 85 ? 2.828 -1.627 -17.453 1.00 86.50 85 TYR A N 1
ATOM 637 C CA . TYR A 1 85 ? 2.739 -1.284 -16.035 1.00 86.50 85 TYR A CA 1
ATOM 638 C C . TYR A 1 85 ? 1.468 -0.476 -15.735 1.00 86.50 85 TYR A C 1
ATOM 640 O O . TYR A 1 85 ? 1.272 0.622 -16.249 1.00 86.50 85 TYR A O 1
ATOM 648 N N . THR A 1 86 ? 0.625 -0.988 -14.840 1.00 83.94 86 THR A N 1
ATOM 649 C CA . THR A 1 86 ? -0.536 -0.267 -14.304 1.00 83.94 86 THR A CA 1
ATOM 650 C C . THR A 1 86 ? -0.364 -0.031 -12.811 1.00 83.94 86 THR A C 1
ATOM 652 O O . THR A 1 86 ? -0.010 -0.952 -12.077 1.00 83.94 86 THR A O 1
ATOM 655 N N . THR A 1 87 ? -0.659 1.180 -12.350 1.00 77.00 87 THR A N 1
ATOM 656 C CA . THR A 1 87 ? -0.578 1.554 -10.933 1.00 77.00 87 THR A CA 1
ATOM 657 C C . THR A 1 87 ? -1.845 1.156 -10.188 1.00 77.00 87 THR A C 1
ATOM 659 O O . THR A 1 87 ? -2.951 1.430 -10.664 1.00 77.00 87 THR A O 1
ATOM 662 N N . SER A 1 88 ? -1.712 0.587 -8.989 1.00 77.25 88 SER A N 1
ATOM 663 C CA . SER A 1 88 ? -2.849 0.465 -8.075 1.00 77.25 88 SER A CA 1
ATOM 664 C C . SER A 1 88 ? -3.340 1.848 -7.633 1.00 77.25 88 SER A C 1
ATOM 666 O O . SER A 1 88 ? -2.562 2.794 -7.557 1.00 77.25 88 SER A O 1
ATOM 668 N N . ALA A 1 89 ? -4.613 1.967 -7.241 1.00 73.38 89 ALA A N 1
ATOM 669 C CA . ALA A 1 89 ? -5.180 3.209 -6.694 1.00 73.38 89 ALA A CA 1
ATOM 670 C C . ALA A 1 89 ? -4.454 3.709 -5.428 1.00 73.38 89 ALA A C 1
ATOM 672 O O . ALA A 1 89 ? -4.620 4.852 -5.013 1.00 73.38 89 ALA A O 1
ATOM 673 N N . VAL A 1 90 ? -3.674 2.830 -4.796 1.00 68.69 90 VAL A N 1
ATOM 674 C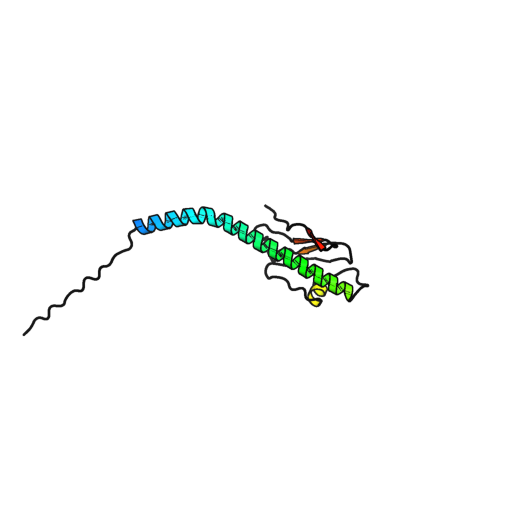 CA . VAL A 1 90 ? -2.899 3.106 -3.584 1.00 68.69 90 VAL A CA 1
ATOM 675 C C . VAL A 1 90 ? -1.471 3.550 -3.913 1.00 68.69 90 VAL A C 1
ATOM 677 O O . VAL A 1 90 ? -0.794 4.066 -3.031 1.00 68.69 90 VAL A O 1
ATOM 680 N N . ALA A 1 91 ? -1.004 3.374 -5.150 1.00 71.56 91 ALA A N 1
ATOM 681 C CA . ALA A 1 91 ? 0.357 3.677 -5.571 1.00 71.56 91 ALA A CA 1
ATOM 682 C C . ALA A 1 91 ? 0.401 4.936 -6.439 1.00 71.56 91 ALA A C 1
ATOM 684 O O . ALA A 1 91 ? -0.382 5.094 -7.373 1.00 71.56 91 ALA A O 1
ATOM 685 N N . ASN A 1 92 ? 1.361 5.811 -6.161 1.00 70.75 92 ASN A N 1
ATOM 686 C CA . ASN A 1 92 ? 1.733 6.895 -7.054 1.00 70.75 92 ASN A CA 1
ATOM 687 C C . ASN A 1 92 ? 3.237 6.787 -7.319 1.00 70.75 92 ASN A C 1
ATOM 689 O O . ASN A 1 92 ? 4.039 7.102 -6.436 1.00 70.75 92 ASN A O 1
ATOM 693 N N . PRO A 1 93 ? 3.648 6.285 -8.492 1.00 63.31 93 PRO A N 1
ATOM 694 C CA . PRO A 1 93 ? 5.056 6.183 -8.819 1.00 63.31 93 PRO A CA 1
ATOM 695 C C . PRO A 1 93 ? 5.612 7.588 -9.078 1.00 63.31 93 PRO A C 1
ATOM 697 O O . PRO A 1 93 ? 5.459 8.155 -10.157 1.00 63.31 93 PRO A O 1
ATOM 700 N N . THR A 1 94 ? 6.245 8.182 -8.072 1.00 59.53 94 THR A N 1
ATOM 701 C CA . THR A 1 94 ? 6.945 9.461 -8.199 1.00 59.53 94 THR A CA 1
ATOM 702 C C . THR A 1 94 ? 8.420 9.222 -8.505 1.00 59.53 94 THR A C 1
ATOM 704 O O . THR A 1 94 ? 9.134 8.614 -7.714 1.00 59.53 94 THR A O 1
ATOM 707 N N . GLY A 1 95 ? 8.893 9.736 -9.644 1.00 55.44 95 GLY A N 1
ATOM 708 C CA . GLY A 1 95 ? 10.325 9.876 -9.939 1.00 55.44 95 GLY A CA 1
ATOM 709 C C . GLY A 1 95 ? 11.117 8.580 -10.141 1.00 55.44 95 GLY A C 1
ATOM 710 O O . GLY A 1 95 ? 12.341 8.610 -10.060 1.00 55.44 95 GLY A O 1
ATOM 711 N N . SER A 1 96 ? 10.470 7.440 -10.383 1.00 58.06 96 SER A N 1
ATOM 712 C CA . SER A 1 96 ? 11.174 6.168 -10.534 1.00 58.06 96 SER A CA 1
ATOM 713 C C . SER A 1 96 ? 11.724 5.995 -11.948 1.00 58.06 96 SER A C 1
ATOM 715 O O . SER A 1 96 ? 11.017 5.560 -12.858 1.00 58.06 96 SER A O 1
ATOM 717 N N . VAL A 1 97 ? 12.994 6.347 -12.093 1.00 64.75 97 VAL A N 1
ATOM 718 C CA . VAL A 1 97 ? 13.840 5.996 -13.228 1.00 64.75 97 VAL A CA 1
ATOM 719 C C . VAL A 1 97 ? 14.544 4.686 -12.889 1.00 64.75 97 VAL A C 1
ATOM 721 O O . VAL A 1 97 ? 15.176 4.574 -11.836 1.00 64.75 97 VAL A O 1
ATOM 724 N N . PHE A 1 98 ? 14.428 3.683 -13.750 1.00 77.31 98 P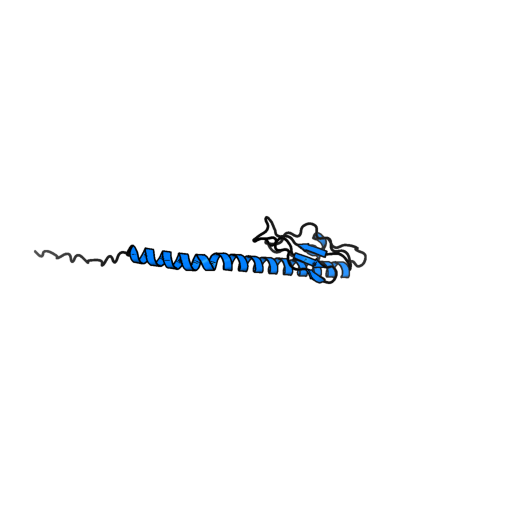HE A N 1
ATOM 725 C CA . PHE A 1 98 ? 15.211 2.457 -13.631 1.00 77.31 98 PHE A CA 1
ATOM 726 C C . PHE A 1 98 ? 16.344 2.498 -14.645 1.00 77.31 98 PHE A C 1
ATOM 728 O O . PHE A 1 98 ? 16.051 2.605 -15.827 1.00 77.31 98 PHE A O 1
ATOM 735 N N . ALA A 1 99 ? 17.606 2.404 -14.228 1.00 74.31 99 ALA A N 1
ATOM 736 C CA . ALA A 1 99 ? 18.714 2.339 -15.176 1.00 74.31 99 ALA A CA 1
ATOM 737 C C . ALA A 1 99 ? 18.982 0.886 -15.601 1.00 74.31 99 ALA A C 1
ATOM 739 O O . ALA A 1 99 ? 18.770 -0.065 -14.844 1.00 74.31 99 ALA A O 1
ATOM 740 N N . ASN A 1 100 ? 19.431 0.683 -16.834 1.00 69.81 100 ASN A N 1
ATOM 741 C CA . ASN A 1 100 ? 19.679 -0.655 -17.363 1.00 69.81 100 ASN A CA 1
ATOM 742 C C . ASN A 1 100 ? 20.757 -1.372 -16.517 1.00 69.81 100 ASN A C 1
ATOM 744 O O . ASN A 1 100 ? 21.910 -0.944 -16.439 1.00 69.81 100 ASN A O 1
ATOM 748 N N . GLY A 1 101 ? 20.360 -2.430 -15.804 1.00 61.75 101 GLY A N 1
ATOM 749 C CA . GLY A 1 101 ? 21.239 -3.231 -14.945 1.00 61.75 101 GLY A CA 1
ATOM 750 C C . GLY A 1 101 ? 21.707 -2.570 -13.637 1.00 61.75 101 GLY A C 1
ATOM 751 O O . GLY A 1 101 ? 22.435 -3.210 -12.877 1.00 61.75 101 GLY A O 1
ATOM 752 N N . THR A 1 102 ? 21.302 -1.330 -13.331 1.00 65.81 102 THR A N 1
ATOM 753 C CA . THR A 1 102 ? 21.693 -0.590 -12.110 1.00 65.81 102 THR A CA 1
ATOM 754 C C . THR A 1 102 ? 20.568 0.351 -11.639 1.00 65.81 102 THR A C 1
ATOM 756 O O . THR A 1 102 ? 19.705 0.733 -12.410 1.00 65.81 102 THR A O 1
ATOM 759 N N . GLY A 1 103 ? 20.511 0.726 -10.356 1.00 71.88 103 GLY A N 1
ATOM 760 C CA . GLY A 1 103 ? 19.477 1.647 -9.835 1.00 71.88 103 GLY A CA 1
ATOM 761 C C . GLY A 1 103 ? 18.375 0.971 -9.011 1.00 71.88 103 GLY A C 1
ATOM 762 O O . GLY A 1 103 ? 18.546 -0.160 -8.556 1.00 71.88 103 GLY A O 1
ATOM 763 N N . ALA A 1 104 ? 17.276 1.680 -8.735 1.00 75.69 104 ALA A N 1
ATOM 764 C CA . ALA A 1 104 ? 16.135 1.147 -7.987 1.00 75.69 104 ALA A CA 1
ATOM 765 C C . ALA A 1 104 ? 14.820 1.857 -8.357 1.00 75.69 104 ALA A C 1
ATOM 767 O O . ALA A 1 104 ? 14.800 3.079 -8.490 1.00 75.69 104 ALA A O 1
ATOM 768 N N . ILE A 1 105 ? 13.709 1.119 -8.449 1.00 78.44 105 ILE A N 1
ATOM 769 C CA . ILE A 1 105 ? 12.365 1.710 -8.563 1.00 78.44 105 ILE A CA 1
ATOM 770 C C . ILE A 1 105 ? 11.850 1.956 -7.154 1.00 78.44 105 ILE A C 1
ATOM 772 O O . ILE A 1 105 ? 11.782 1.026 -6.352 1.00 78.44 105 ILE A O 1
ATOM 776 N N . THR A 1 106 ? 11.455 3.193 -6.872 1.00 78.69 106 THR A N 1
ATOM 777 C CA . THR A 1 106 ? 10.754 3.556 -5.639 1.00 78.69 106 THR A CA 1
ATOM 778 C C . THR A 1 106 ? 9.304 3.870 -5.968 1.00 78.69 106 THR A C 1
ATOM 780 O O . THR A 1 106 ? 9.030 4.768 -6.757 1.00 78.69 106 THR A O 1
ATOM 783 N N . ILE A 1 107 ? 8.370 3.146 -5.357 1.00 79.25 107 ILE A N 1
ATOM 784 C CA . ILE A 1 107 ? 6.936 3.412 -5.481 1.00 79.25 107 ILE A CA 1
ATOM 785 C C . ILE A 1 107 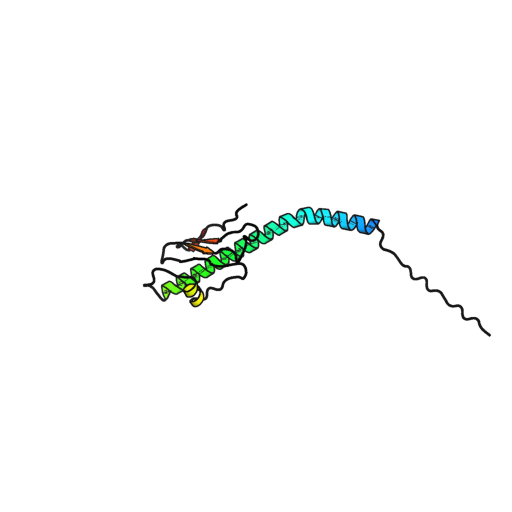? 6.420 3.906 -4.141 1.00 79.25 107 ILE A C 1
ATOM 787 O O . ILE A 1 107 ? 6.492 3.183 -3.147 1.00 79.25 107 ILE A O 1
ATOM 791 N N . GLY A 1 108 ? 5.908 5.134 -4.122 1.00 75.81 108 GLY A N 1
ATOM 792 C CA . GLY A 1 108 ? 5.249 5.729 -2.963 1.00 75.81 108 GLY A CA 1
ATOM 793 C C . GLY A 1 108 ? 3.726 5.564 -3.008 1.00 75.81 108 GLY A C 1
ATOM 794 O O . GLY A 1 108 ? 3.166 5.194 -4.044 1.00 75.81 108 GLY A O 1
ATOM 795 N N . PRO A 1 109 ? 3.027 5.828 -1.895 1.00 72.31 109 PRO A N 1
ATOM 796 C CA . PRO A 1 109 ? 1.578 5.837 -1.867 1.00 72.31 109 PRO A CA 1
ATOM 797 C C . PRO A 1 109 ? 0.997 7.033 -2.638 1.00 72.31 109 PRO A C 1
ATOM 799 O O . PRO A 1 109 ? 1.587 8.113 -2.700 1.00 72.31 109 PRO A O 1
ATOM 802 N N . ALA A 1 110 ? -0.206 6.860 -3.181 1.00 68.12 110 ALA A N 1
ATOM 803 C CA . ALA A 1 110 ? -1.009 7.954 -3.712 1.00 68.12 110 ALA A CA 1
ATOM 804 C C . ALA A 1 110 ? -1.610 8.776 -2.557 1.00 68.12 110 ALA A C 1
ATOM 806 O O . ALA A 1 110 ? -2.685 8.467 -2.047 1.00 68.12 110 ALA A O 1
ATOM 807 N N . GLY A 1 111 ? -0.892 9.816 -2.121 1.00 64.88 111 GLY A N 1
ATOM 808 C CA . GLY A 1 111 ? -1.320 10.729 -1.052 1.00 64.88 111 GLY A CA 1
ATOM 809 C C . GLY A 1 111 ? -0.529 10.571 0.250 1.00 64.88 111 GLY A C 1
ATOM 810 O O . GLY A 1 111 ? 0.600 10.088 0.250 1.00 64.88 111 GLY A O 1
ATOM 811 N N . ALA A 1 112 ? -1.100 11.030 1.371 1.00 59.34 112 ALA A N 1
ATOM 812 C CA . ALA A 1 112 ? -0.456 10.928 2.683 1.00 59.34 112 ALA A CA 1
ATOM 813 C C . ALA A 1 112 ? -0.152 9.463 3.034 1.00 59.34 112 ALA A C 1
ATOM 815 O O . ALA A 1 112 ? -0.955 8.585 2.731 1.00 59.34 112 ALA A O 1
ATOM 816 N N . ALA A 1 113 ? 0.981 9.221 3.701 1.00 62.34 113 ALA A N 1
ATOM 817 C CA . ALA A 1 113 ? 1.439 7.907 4.149 1.00 62.34 113 ALA A CA 1
ATOM 818 C C . ALA A 1 113 ? 0.301 7.081 4.764 1.00 62.34 113 ALA A C 1
ATOM 820 O O . ALA A 1 113 ? -0.116 7.313 5.905 1.00 62.34 113 ALA A O 1
ATOM 821 N N . ILE A 1 114 ? -0.233 6.114 4.020 1.00 59.94 114 ILE A N 1
ATOM 822 C CA . ILE A 1 114 ? -1.410 5.395 4.490 1.00 59.94 114 ILE A CA 1
ATOM 823 C C . ILE A 1 114 ? -0.940 4.343 5.500 1.00 59.94 114 ILE A C 1
ATOM 825 O O . ILE A 1 114 ? -0.258 3.375 5.170 1.00 59.94 114 ILE A O 1
ATOM 829 N N . GLY A 1 115 ? -1.238 4.577 6.780 1.00 62.88 115 GLY A N 1
ATOM 830 C CA . GLY A 1 115 ? -0.822 3.695 7.874 1.00 62.88 115 GLY A CA 1
ATOM 831 C C . GLY A 1 115 ? 0.682 3.677 8.161 1.00 62.88 115 GLY A C 1
ATOM 832 O O . GLY A 1 115 ? 1.157 2.726 8.779 1.00 62.88 115 GLY A O 1
ATOM 833 N N . GLY A 1 116 ? 1.437 4.693 7.745 1.00 64.88 116 GLY A N 1
ATOM 834 C CA . GLY A 1 116 ? 2.887 4.758 7.971 1.00 64.88 116 GLY A CA 1
ATOM 835 C C . GLY A 1 116 ? 3.725 3.966 6.964 1.00 64.88 116 GLY A C 1
ATOM 836 O O . GLY A 1 116 ? 4.940 3.935 7.099 1.00 64.88 116 GLY A O 1
ATOM 837 N N . VAL A 1 117 ? 3.122 3.350 5.938 1.00 70.81 117 VAL A N 1
ATOM 838 C CA . VAL A 1 117 ? 3.872 2.784 4.803 1.00 70.81 117 VAL A CA 1
ATOM 839 C C . VAL A 1 117 ? 4.157 3.904 3.797 1.00 70.81 117 VAL A C 1
ATOM 841 O O . VAL A 1 117 ? 3.221 4.512 3.280 1.00 70.81 117 VAL A O 1
ATOM 844 N N . ASN A 1 118 ? 5.435 4.179 3.534 1.00 72.94 118 ASN A N 1
ATOM 845 C CA . ASN A 1 118 ? 5.886 5.319 2.729 1.00 72.94 118 ASN A CA 1
ATOM 846 C C . ASN A 1 118 ? 6.399 4.945 1.341 1.00 72.94 118 ASN A C 1
ATOM 848 O O . ASN A 1 118 ? 6.269 5.747 0.423 1.00 72.94 118 ASN A O 1
ATOM 852 N N . SER A 1 119 ? 6.990 3.766 1.165 1.00 78.62 119 SER A N 1
ATOM 853 C CA . SER A 1 119 ? 7.440 3.333 -0.157 1.00 78.62 119 SER A CA 1
ATOM 854 C C . SER A 1 119 ? 7.749 1.844 -0.216 1.00 78.62 119 SER A C 1
ATOM 856 O O . SER A 1 119 ? 8.051 1.229 0.804 1.00 78.62 119 SER A O 1
ATOM 858 N N . ALA A 1 120 ? 7.704 1.271 -1.415 1.00 83.19 120 ALA A N 1
ATOM 859 C CA . ALA A 1 120 ? 8.360 0.014 -1.758 1.00 83.19 120 ALA A CA 1
ATOM 860 C C . ALA A 1 120 ? 9.528 0.309 -2.702 1.00 83.19 120 ALA A C 1
ATOM 862 O O . ALA A 1 120 ? 9.379 1.112 -3.624 1.00 83.19 120 ALA A O 1
ATOM 863 N N . VAL A 1 121 ? 10.677 -0.330 -2.471 1.00 81.75 121 VAL A N 1
ATOM 864 C CA . VAL A 1 121 ? 11.875 -0.144 -3.297 1.00 81.75 121 VAL A CA 1
ATOM 865 C C . VAL A 1 121 ? 12.293 -1.485 -3.883 1.00 81.75 121 VAL A C 1
ATOM 867 O O . VAL A 1 121 ? 12.512 -2.441 -3.144 1.00 81.75 121 VAL A O 1
ATOM 870 N N . ILE A 1 122 ? 12.431 -1.568 -5.203 1.00 83.69 122 ILE A N 1
ATOM 871 C CA . ILE A 1 122 ? 13.029 -2.725 -5.881 1.00 83.69 122 ILE A CA 1
ATOM 872 C C . ILE A 1 122 ? 14.355 -2.313 -6.504 1.00 83.69 122 ILE A C 1
ATOM 874 O O . ILE A 1 122 ? 14.423 -1.348 -7.260 1.00 83.69 122 ILE A O 1
ATOM 878 N N . SER A 1 123 ? 15.421 -3.021 -6.154 1.00 81.38 123 SER A N 1
ATOM 879 C CA . SER A 1 123 ? 16.757 -2.778 -6.692 1.00 81.38 123 SER A CA 1
ATOM 880 C C . SER A 1 123 ? 16.882 -3.266 -8.140 1.00 81.38 123 SER A C 1
ATOM 882 O O . SER A 1 123 ? 16.109 -4.104 -8.601 1.00 81.38 123 SER A O 1
ATOM 884 N N . GLY A 1 124 ? 17.903 -2.777 -8.844 1.00 74.44 124 GLY A N 1
ATOM 885 C CA . GLY A 1 124 ? 18.220 -3.085 -10.245 1.00 74.44 124 GLY A CA 1
ATOM 886 C C . GLY A 1 124 ? 18.395 -4.571 -10.560 1.00 74.44 124 GLY A C 1
ATOM 887 O O . GLY A 1 124 ? 18.236 -5.002 -11.694 1.00 74.44 124 GLY A O 1
ATOM 888 N N . ASN A 1 125 ? 18.668 -5.372 -9.533 1.00 75.19 125 ASN A N 1
ATOM 889 C CA . ASN A 1 125 ? 18.779 -6.827 -9.591 1.00 75.19 125 ASN A CA 1
ATOM 890 C C . ASN A 1 125 ? 17.451 -7.564 -9.305 1.00 75.19 125 ASN A C 1
ATOM 892 O O . ASN A 1 125 ? 17.462 -8.776 -9.101 1.00 75.19 125 ASN A O 1
ATOM 896 N N . GLY A 1 126 ? 16.322 -6.855 -9.228 1.00 77.19 126 GLY A N 1
ATOM 897 C CA . GLY A 1 126 ? 14.997 -7.429 -8.973 1.00 77.19 126 GLY A CA 1
ATOM 898 C C . GLY A 1 126 ? 14.724 -7.790 -7.509 1.00 77.19 126 GLY A C 1
ATOM 899 O O . GLY A 1 126 ? 13.687 -8.383 -7.201 1.00 77.19 126 GLY A O 1
ATOM 900 N N . VAL A 1 127 ? 15.624 -7.441 -6.583 1.00 84.12 127 VAL A N 1
ATOM 901 C CA . VAL A 1 127 ? 15.426 -7.692 -5.150 1.00 84.12 127 VAL A CA 1
ATOM 902 C C . VAL A 1 127 ? 14.540 -6.602 -4.552 1.00 84.12 127 VAL A C 1
ATOM 904 O O . VAL A 1 127 ? 14.862 -5.416 -4.614 1.00 84.12 127 VAL A O 1
ATOM 907 N N . LEU A 1 128 ? 13.430 -7.011 -3.934 1.00 83.44 128 LEU A N 1
ATOM 908 C CA . LEU A 1 128 ? 12.617 -6.122 -3.109 1.00 83.44 128 LEU A CA 1
ATOM 909 C C . LEU A 1 128 ? 13.376 -5.774 -1.827 1.00 83.44 128 LEU A C 1
ATOM 911 O O . LEU A 1 128 ? 13.616 -6.648 -0.993 1.00 83.44 128 LEU A O 1
ATOM 915 N N . ASN A 1 129 ? 13.704 -4.499 -1.653 1.00 74.25 129 ASN A N 1
ATOM 916 C CA . ASN A 1 129 ? 14.099 -3.959 -0.364 1.00 74.25 129 ASN A CA 1
ATOM 917 C C . ASN A 1 129 ? 12.819 -3.593 0.404 1.00 74.25 129 ASN A C 1
ATOM 919 O O . ASN A 1 129 ? 11.869 -3.066 -0.179 1.00 74.25 129 ASN A O 1
ATOM 923 N N . ALA A 1 130 ? 12.748 -3.967 1.683 1.00 64.56 130 ALA A N 1
ATOM 924 C CA . ALA A 1 130 ? 11.509 -3.945 2.459 1.00 64.56 130 ALA A CA 1
ATOM 925 C C . ALA A 1 130 ? 10.792 -2.588 2.369 1.00 64.56 130 ALA A C 1
ATOM 927 O O . ALA A 1 130 ? 11.434 -1.537 2.378 1.00 64.56 130 ALA A O 1
ATOM 928 N N . SER A 1 131 ? 9.456 -2.611 2.302 1.00 63.97 131 SER A N 1
ATOM 929 C CA . SER A 1 131 ? 8.672 -1.378 2.258 1.00 63.97 131 SER A CA 1
ATOM 930 C C . SER A 1 131 ? 8.983 -0.527 3.490 1.00 63.97 131 SER A C 1
ATOM 932 O O . SER A 1 131 ? 8.915 -1.025 4.617 1.00 63.97 131 SER A O 1
ATOM 934 N N . VAL A 1 132 ? 9.326 0.745 3.290 1.00 63.69 132 VAL A N 1
ATOM 935 C CA . VAL A 1 132 ? 9.666 1.650 4.388 1.00 63.69 132 VAL A CA 1
ATOM 936 C C . VAL A 1 132 ? 8.389 1.939 5.166 1.00 63.69 132 VAL A C 1
ATOM 938 O O . VAL A 1 132 ? 7.494 2.628 4.675 1.00 63.69 132 VAL A O 1
ATOM 941 N N . VAL A 1 133 ? 8.301 1.394 6.378 1.00 57.66 133 VAL A N 1
ATOM 942 C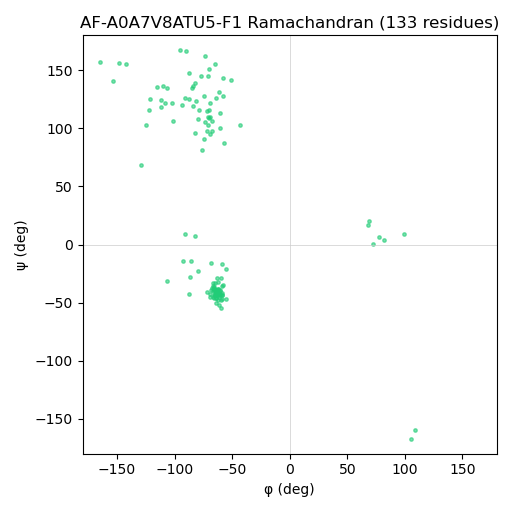 CA . VAL A 1 133 ? 7.256 1.726 7.347 1.00 57.66 133 VAL A CA 1
ATOM 943 C C . VAL A 1 133 ? 7.868 2.689 8.360 1.00 57.66 133 VAL A C 1
ATOM 945 O O . VAL A 1 133 ? 8.705 2.280 9.161 1.00 57.66 133 VAL A O 1
ATOM 948 N N . VAL A 1 134 ? 7.508 3.969 8.298 1.00 49.88 134 VAL A N 1
ATOM 949 C CA . VAL A 1 134 ? 7.907 4.955 9.315 1.00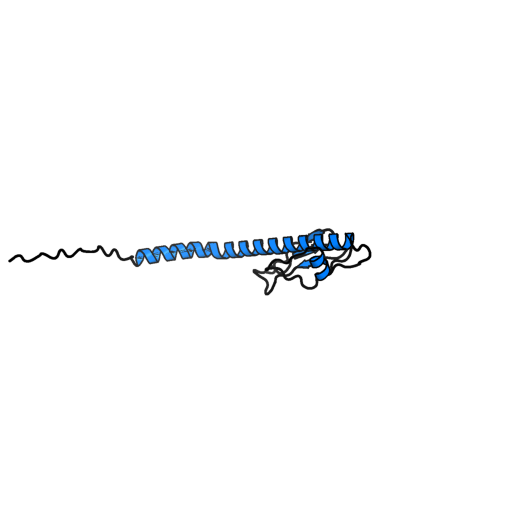 49.88 134 VAL A CA 1
ATOM 950 C C . VAL A 1 134 ? 6.928 4.839 10.496 1.00 49.88 134 VAL A C 1
ATOM 952 O O . VAL A 1 134 ? 5.738 4.608 10.249 1.00 49.88 134 VAL A O 1
ATOM 955 N N . PRO A 1 135 ? 7.412 4.906 11.755 1.00 50.12 135 PRO A N 1
ATOM 956 C CA . PRO A 1 135 ? 6.565 4.859 12.950 1.00 50.12 135 PRO A CA 1
ATOM 957 C C . PRO A 1 135 ? 5.448 5.909 12.951 1.00 50.12 135 PRO A C 1
ATOM 959 O O . PRO A 1 135 ? 5.691 7.042 12.477 1.00 50.12 135 PRO A O 1
#

Foldseek 3Di:
DDDDDDPPPPDPPPDDDPVNVVVVVVVVVVVCVVCVVVVLVVVVVVLQVLQQVLQLLLLVLVVVLCVVVVPDQKDDPVSSVVSPRDHDQQWDQPPAIQGQQFDKGWIATPDDCRSQFGTWIATSVRDTDGGGRDD

Mean predicted aligned error: 10.53 Å

pLDDT: mean 79.17, std 12.09, range [49.88, 97.38]

Solvent-accessible surface area (backbone atoms only — not comparable to full-atom values): 7579 Å² total; per-residue (Å²): 135,87,83,81,81,80,81,80,79,81,73,84,77,80,70,85,51,71,66,61,54,52,54,51,53,54,53,50,51,58,51,47,68,56,46,53,64,52,49,52,54,51,52,33,52,52,49,46,53,50,34,45,49,43,33,51,43,40,48,54,11,32,54,52,39,39,73,78,38,73,84,51,62,61,32,45,60,70,53,14,37,75,51,67,34,71,77,52,90,60,41,34,75,61,89,34,50,33,34,69,81,37,58,43,38,42,27,27,41,54,65,76,57,60,77,32,39,50,32,12,36,23,37,45,84,72,47,73,48,77,54,45,63,54,133

Radius of gyration: 28.89 Å; Cα contacts (8 Å, |Δi|>4): 190; chains: 1; bounding box: 102×19×58 Å

Sequence (135 aa):
MFRTIHAMQNRDQRGFTLVELLIVVAIIAILAAIAIPQFAQYRKRGWAATLNSDAKNAFNACAAHFASNPADAECIIAEAQAAGYTTSAVANPTGSVFANGTGAITIGPAGAAIGGVNSAVISGNGVLNASVVVP

Secondary structure (DSSP, 8-state):
--------------PPPHHHHHHHHHHHHHHHHHHHHHHHHHHHHHHHHHHHHHHHHHHHHHHHHHHH-TT-SEE-HHHHHHTT----TTEE--S-PEETTEEEEEEEESSS-BTTEEEEEEETTSPEEEEEE--